Protein AF-A0A7K2MFZ3-F1 (afdb_monomer_lite)

Secondary structure (DSSP, 8-state):
----STT-HHHHHHHHHHHHHHHHHTSS---HHHHHHHH---HHHHHHHHHHHHHTTS--PPP--S----

Sequence (70 aa):
MAGLTGGDPSLLRRINSAVVLHALRATDSATLTEITRVTGLSRPTVEGVVEGLIEAGLVVEAAADGSTAR

pLDDT: mean 86.29, std 17.21, range [40.88, 97.69]

Foldseek 3Di:
DDDPDPPDVVVVLVVLLVLLLVVCVVDVGDDLVVSCVVSVDDSVSSVVSVVVCVVVVNDDDDDPPPPPDD

Structure (mmCIF, N/CA/C/O backbone):
data_AF-A0A7K2MFZ3-F1
#
_entry.id   AF-A0A7K2MFZ3-F1
#
loop_
_atom_site.group_PDB
_atom_site.id
_atom_site.type_symbol
_atom_site.label_atom_id
_atom_site.label_alt_id
_atom_site.label_comp_id
_atom_site.label_asym_id
_atom_site.label_entity_id
_atom_site.label_seq_id
_atom_site.pdbx_PDB_ins_code
_atom_site.Cartn_x
_atom_site.Cartn_y
_atom_site.Cartn_z
_atom_site.occupancy
_atom_site.B_iso_or_equiv
_atom_site.auth_seq_id
_atom_site.auth_comp_id
_atom_site.auth_asym_id
_atom_site.auth_atom_id
_atom_site.pdbx_PDB_model_num
ATOM 1 N N . MET A 1 1 ? 9.084 2.906 -29.786 1.00 43.44 1 MET A N 1
ATOM 2 C CA . MET A 1 1 ? 8.960 1.464 -29.486 1.00 43.44 1 MET A CA 1
ATOM 3 C C . MET A 1 1 ? 9.494 1.232 -28.079 1.00 43.44 1 MET A C 1
ATOM 5 O O . MET A 1 1 ? 10.695 1.076 -27.922 1.00 43.44 1 MET A O 1
ATOM 9 N N . ALA A 1 2 ? 8.643 1.333 -27.053 1.00 49.81 2 ALA A N 1
ATOM 10 C CA . ALA A 1 2 ? 9.049 1.048 -25.676 1.00 49.81 2 ALA A CA 1
ATOM 11 C C . ALA A 1 2 ? 9.044 -0.475 -25.488 1.00 49.81 2 ALA A C 1
ATOM 13 O O . ALA A 1 2 ? 8.013 -1.122 -25.670 1.00 49.81 2 ALA A O 1
ATOM 14 N N . GLY A 1 3 ? 10.228 -1.041 -25.256 1.00 52.16 3 GLY A N 1
ATOM 15 C CA . GLY A 1 3 ? 10.439 -2.477 -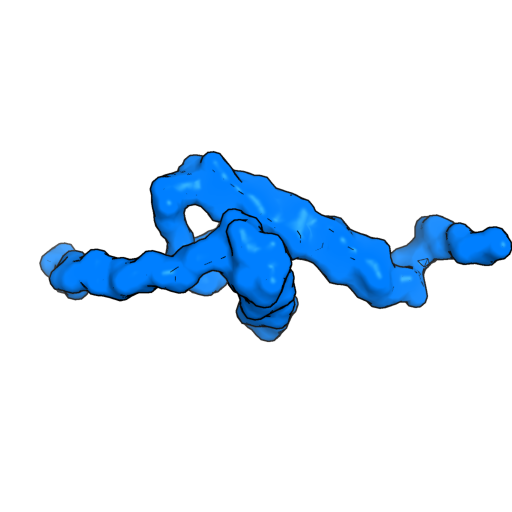25.138 1.00 52.16 3 GLY A CA 1
ATOM 16 C C . GLY A 1 3 ? 9.753 -3.042 -23.900 1.00 52.16 3 GLY A C 1
ATOM 17 O O . GLY A 1 3 ? 9.864 -2.489 -22.811 1.00 52.16 3 GLY A O 1
ATOM 18 N N . LEU A 1 4 ? 9.093 -4.186 -24.072 1.00 54.47 4 LEU A N 1
ATOM 19 C CA . LEU A 1 4 ? 8.464 -4.978 -23.014 1.00 54.47 4 LEU A CA 1
ATOM 20 C C . LEU A 1 4 ? 9.507 -5.756 -22.183 1.00 54.47 4 LEU A C 1
ATOM 22 O O . LEU A 1 4 ? 9.297 -6.901 -21.798 1.00 54.47 4 LEU A O 1
ATOM 26 N N . THR A 1 5 ? 10.670 -5.156 -21.949 1.00 55.44 5 THR A N 1
ATOM 27 C CA . THR A 1 5 ? 11.674 -5.632 -20.995 1.00 55.44 5 THR A CA 1
ATOM 28 C C . THR A 1 5 ? 11.376 -4.965 -19.660 1.00 55.44 5 THR A C 1
ATOM 30 O O . THR A 1 5 ? 10.941 -3.818 -19.666 1.00 55.44 5 THR A O 1
ATOM 33 N N . GLY A 1 6 ? 11.600 -5.633 -18.527 1.00 54.69 6 GLY A N 1
ATOM 34 C CA . GLY A 1 6 ? 11.304 -5.147 -17.166 1.00 54.69 6 GLY A CA 1
ATOM 35 C C . GLY A 1 6 ? 12.036 -3.874 -16.694 1.00 54.69 6 GLY A C 1
ATOM 36 O O . GLY A 1 6 ? 12.380 -3.778 -15.524 1.00 54.69 6 GLY A O 1
ATOM 37 N N . GLY A 1 7 ? 12.296 -2.915 -17.581 1.00 63.22 7 GLY A N 1
ATOM 38 C CA . GLY A 1 7 ? 13.016 -1.670 -17.358 1.00 63.22 7 GLY A CA 1
ATOM 39 C C . GLY A 1 7 ? 12.183 -0.404 -17.560 1.00 63.22 7 GLY A C 1
ATOM 40 O O . GLY A 1 7 ? 12.781 0.664 -17.580 1.00 63.22 7 GLY A O 1
ATOM 41 N N . ASP A 1 8 ? 10.851 -0.480 -17.702 1.00 75.50 8 ASP A N 1
ATOM 42 C CA . ASP A 1 8 ? 9.996 0.707 -17.562 1.00 75.50 8 ASP A CA 1
ATOM 43 C C . ASP A 1 8 ? 9.473 0.790 -16.114 1.00 75.50 8 ASP A C 1
ATOM 45 O O . ASP A 1 8 ? 8.576 0.025 -15.730 1.00 75.50 8 ASP A O 1
ATOM 49 N N . PRO A 1 9 ? 10.012 1.704 -15.282 1.00 80.00 9 PRO A N 1
ATOM 50 C CA . PRO A 1 9 ? 9.586 1.854 -13.895 1.00 80.00 9 PRO A CA 1
ATOM 51 C C . PRO A 1 9 ? 8.097 2.184 -13.767 1.00 80.00 9 PRO A C 1
ATOM 53 O O . PRO A 1 9 ? 7.491 1.871 -12.743 1.00 80.00 9 PRO A O 1
ATOM 56 N N . SER A 1 10 ? 7.489 2.799 -14.787 1.00 84.00 10 SER A N 1
ATOM 57 C CA . SER A 1 10 ? 6.060 3.115 -14.784 1.00 84.00 10 SER A CA 1
ATOM 58 C C . SER A 1 10 ? 5.200 1.857 -14.909 1.00 84.00 10 SER A C 1
ATOM 60 O O . SER A 1 10 ? 4.171 1.744 -14.242 1.00 84.00 10 SER A O 1
ATOM 62 N N . LEU A 1 11 ? 5.645 0.872 -15.693 1.00 89.44 11 LEU A N 1
ATOM 63 C CA . LEU A 1 11 ? 4.953 -0.403 -15.850 1.00 89.44 11 LEU A CA 1
ATOM 64 C C . LEU A 1 11 ? 5.010 -1.217 -14.557 1.00 89.44 11 LEU A C 1
ATOM 66 O O . LEU A 1 11 ? 3.973 -1.701 -14.107 1.00 89.44 11 LEU A O 1
ATOM 70 N N . LEU A 1 12 ? 6.181 -1.313 -13.920 1.00 90.81 12 LEU A N 1
ATOM 71 C CA . LEU A 1 12 ? 6.305 -2.010 -12.635 1.00 90.81 12 LEU A CA 1
ATOM 72 C C . LEU A 1 12 ? 5.459 -1.350 -11.542 1.00 90.81 12 LEU A C 1
ATOM 74 O O . LEU A 1 12 ? 4.786 -2.055 -10.794 1.00 90.81 12 LEU A O 1
ATOM 78 N N . ARG A 1 13 ? 5.412 -0.012 -11.485 1.00 89.94 13 ARG A N 1
ATOM 79 C CA . ARG A 1 13 ? 4.504 0.694 -10.565 1.00 89.94 13 ARG A CA 1
ATOM 80 C C . ARG A 1 13 ? 3.046 0.341 -10.833 1.00 89.94 13 ARG A C 1
ATOM 82 O O . ARG A 1 13 ? 2.345 -0.007 -9.895 1.00 89.94 13 ARG A O 1
ATOM 89 N N . ARG A 1 14 ? 2.604 0.347 -12.097 1.00 93.31 14 ARG A N 1
ATOM 90 C CA . ARG A 1 14 ? 1.225 -0.030 -12.464 1.00 93.31 14 ARG A CA 1
ATOM 91 C C . ARG A 1 14 ? 0.891 -1.471 -12.076 1.00 93.31 14 ARG A C 1
ATOM 93 O O . ARG A 1 14 ? -0.210 -1.711 -11.588 1.00 93.31 14 ARG A O 1
ATOM 100 N N . ILE A 1 15 ? 1.823 -2.408 -12.262 1.00 95.19 15 ILE A N 1
ATOM 101 C CA . ILE A 1 15 ? 1.658 -3.801 -11.823 1.00 95.19 15 ILE A CA 1
ATOM 102 C C . ILE A 1 15 ? 1.514 -3.861 -10.303 1.00 95.19 15 ILE A C 1
ATOM 104 O O . ILE A 1 15 ? 0.545 -4.432 -9.810 1.00 95.19 15 ILE A O 1
ATOM 108 N N . ASN A 1 16 ? 2.426 -3.232 -9.562 1.00 95.50 16 ASN A N 1
ATOM 109 C CA . ASN A 1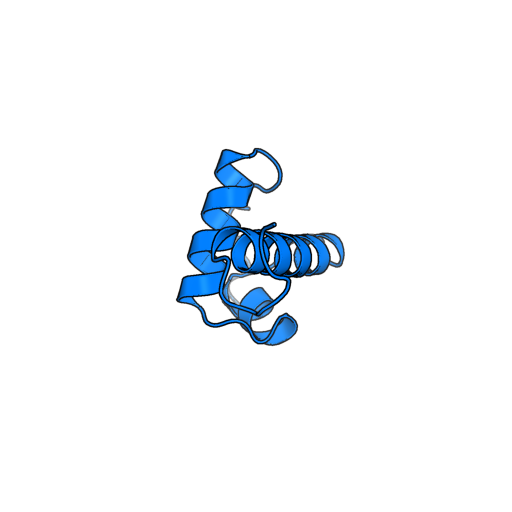 16 ? 2.392 -3.254 -8.102 1.00 95.50 16 ASN A CA 1
ATOM 110 C C . ASN A 1 16 ? 1.107 -2.609 -7.559 1.00 95.50 16 ASN A C 1
ATOM 112 O O . ASN A 1 16 ? 0.475 -3.173 -6.669 1.00 95.50 16 ASN A O 1
ATOM 116 N N . SER A 1 17 ? 0.663 -1.490 -8.142 1.00 96.81 17 SER A N 1
ATOM 117 C CA . SER A 1 17 ? -0.617 -0.856 -7.808 1.00 96.81 17 SER A CA 1
ATOM 118 C C . SER A 1 17 ? -1.806 -1.775 -8.053 1.00 96.81 17 SER A C 1
ATOM 120 O O . SER A 1 17 ? -2.680 -1.868 -7.196 1.00 96.81 17 SER A O 1
ATOM 122 N N . ALA A 1 18 ? -1.838 -2.489 -9.181 1.00 97.25 18 ALA A N 1
ATOM 123 C CA . ALA A 1 18 ? -2.909 -3.439 -9.466 1.00 97.25 18 ALA A CA 1
ATOM 124 C C . ALA A 1 18 ? -2.923 -4.607 -8.466 1.00 97.25 18 ALA A C 1
ATOM 126 O O . ALA A 1 18 ? -3.990 -4.982 -7.986 1.00 97.25 18 ALA A O 1
ATOM 127 N N . VAL A 1 19 ? -1.751 -5.147 -8.117 1.00 97.44 19 VAL A N 1
ATOM 128 C CA . VAL A 1 19 ? -1.608 -6.237 -7.139 1.00 97.44 19 VAL A CA 1
ATOM 129 C C . VAL A 1 19 ? -2.082 -5.804 -5.749 1.00 97.44 19 VAL A C 1
ATOM 131 O O . VAL A 1 19 ? -2.891 -6.502 -5.140 1.00 97.44 19 VAL A O 1
ATOM 134 N N . VAL A 1 20 ? -1.636 -4.642 -5.262 1.00 97.56 20 VAL A N 1
ATOM 135 C CA . VAL A 1 20 ? -2.040 -4.118 -3.944 1.00 97.56 20 VAL A CA 1
ATOM 136 C C . VAL A 1 20 ? -3.531 -3.794 -3.912 1.00 97.56 20 VAL A C 1
ATOM 138 O O . VAL A 1 20 ? -4.224 -4.207 -2.986 1.00 97.56 20 VAL A O 1
ATOM 141 N N . LEU A 1 21 ? -4.054 -3.115 -4.937 1.00 96.75 21 LEU A N 1
ATOM 142 C CA . LEU A 1 21 ? -5.477 -2.782 -5.006 1.00 96.75 21 LEU A CA 1
ATOM 143 C C . LEU A 1 21 ? -6.354 -4.039 -5.075 1.00 96.75 21 LEU A C 1
ATOM 145 O O . LEU A 1 21 ? -7.436 -4.065 -4.495 1.00 96.75 21 LEU A O 1
ATOM 149 N N . HIS A 1 22 ? -5.903 -5.086 -5.768 1.00 96.69 22 HIS A N 1
ATOM 150 C CA . HIS A 1 22 ? -6.610 -6.363 -5.803 1.00 96.69 22 HIS A CA 1
ATOM 151 C C . HIS A 1 22 ? -6.631 -7.042 -4.429 1.00 96.69 22 HIS A C 1
ATOM 153 O O . HIS A 1 22 ? -7.692 -7.492 -4.004 1.00 96.69 22 HIS A O 1
ATOM 159 N N . ALA A 1 23 ? -5.498 -7.064 -3.720 1.00 95.81 23 ALA A N 1
ATOM 160 C CA . ALA A 1 23 ? -5.425 -7.613 -2.366 1.00 95.81 23 ALA A CA 1
ATOM 161 C C . ALA A 1 23 ? -6.353 -6.863 -1.397 1.00 95.81 23 ALA A C 1
ATOM 163 O O . ALA A 1 23 ? -7.095 -7.499 -0.657 1.00 95.81 23 ALA A O 1
ATOM 164 N N . LEU A 1 24 ? -6.374 -5.528 -1.463 1.00 95.38 24 LEU A N 1
ATOM 165 C CA . LEU A 1 24 ? -7.270 -4.695 -0.655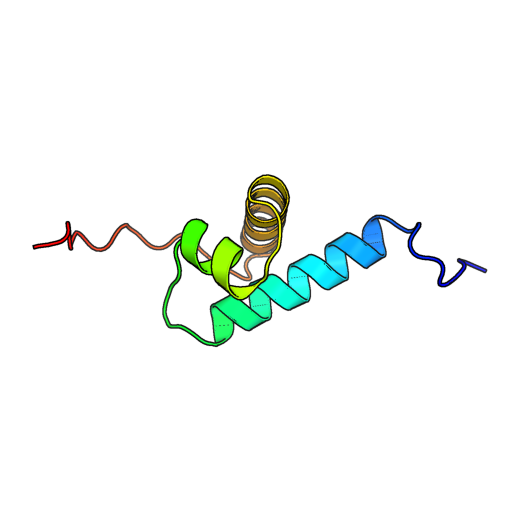 1.00 95.38 24 LEU A CA 1
ATOM 166 C C . LEU A 1 24 ? -8.748 -4.926 -0.976 1.00 95.38 24 LEU A C 1
ATOM 168 O O . LEU A 1 24 ? -9.571 -4.918 -0.077 1.00 95.38 24 LEU A O 1
ATOM 172 N N . ARG A 1 25 ? -9.107 -5.165 -2.242 1.00 94.81 25 ARG A N 1
ATOM 173 C CA . ARG A 1 25 ? -10.499 -5.459 -2.632 1.00 94.81 25 ARG A CA 1
ATOM 174 C C . ARG A 1 25 ? -10.998 -6.824 -2.162 1.00 94.81 25 ARG A C 1
ATOM 176 O O . ARG A 1 25 ? -12.200 -7.065 -2.222 1.00 94.81 25 ARG A O 1
ATOM 183 N N . ALA A 1 26 ? -10.099 -7.723 -1.770 1.00 94.69 26 ALA A N 1
ATOM 184 C CA . ALA A 1 26 ? -10.452 -9.046 -1.269 1.00 94.69 26 ALA A CA 1
ATOM 185 C C . ALA A 1 26 ? -10.765 -9.053 0.240 1.00 94.69 26 ALA A C 1
ATOM 187 O O . ALA A 1 26 ? -11.159 -10.096 0.762 1.00 94.69 26 ALA A O 1
ATOM 188 N N . THR A 1 27 ? -10.589 -7.925 0.936 1.00 91.12 27 THR A N 1
ATOM 189 C CA . THR A 1 27 ? -10.848 -7.767 2.374 1.00 91.12 27 THR A CA 1
ATOM 190 C C . THR A 1 27 ? -11.613 -6.465 2.643 1.00 91.12 27 THR A C 1
ATOM 192 O O . THR A 1 27 ? -11.680 -5.594 1.781 1.00 91.12 27 THR A O 1
ATOM 195 N N .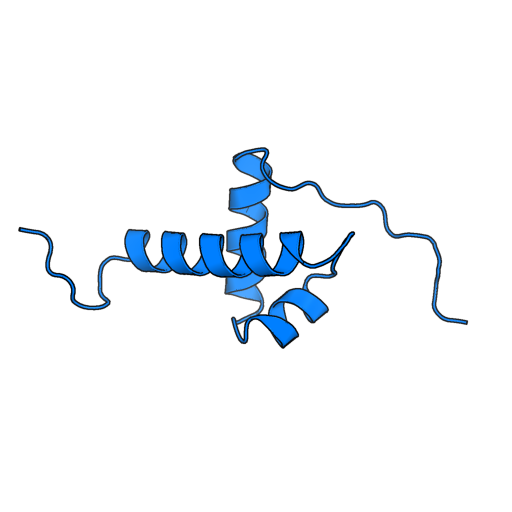 ASP A 1 28 ? -12.212 -6.317 3.829 1.00 88.50 28 ASP A N 1
ATOM 196 C CA . ASP A 1 28 ? -12.856 -5.049 4.219 1.00 88.50 28 ASP A CA 1
ATOM 197 C C . ASP A 1 28 ? -11.815 -3.963 4.552 1.00 88.50 28 ASP A C 1
ATOM 199 O O . ASP A 1 28 ? -11.979 -2.789 4.222 1.00 88.50 28 ASP A O 1
ATOM 203 N N . SER A 1 29 ? -10.715 -4.364 5.190 1.00 92.56 29 SER A N 1
ATOM 204 C CA . SER A 1 29 ? -9.538 -3.543 5.472 1.00 92.56 29 SER A CA 1
ATOM 205 C C . SER A 1 29 ? -8.296 -4.437 5.571 1.00 92.56 29 SER A C 1
ATOM 207 O O . SER A 1 29 ? -8.407 -5.664 5.661 1.00 92.56 29 SER A O 1
ATOM 209 N N . ALA A 1 30 ? -7.101 -3.850 5.485 1.00 94.38 30 ALA A N 1
ATOM 210 C CA . ALA A 1 30 ? -5.844 -4.560 5.715 1.00 94.38 30 ALA A CA 1
ATOM 211 C C . ALA A 1 30 ? -4.758 -3.598 6.203 1.00 94.38 30 ALA A C 1
ATOM 213 O O . ALA A 1 30 ? -4.642 -2.465 5.733 1.00 94.38 30 ALA A O 1
ATOM 214 N N . THR A 1 31 ? -3.917 -4.075 7.110 1.00 95.31 31 THR A N 1
ATOM 215 C CA . THR A 1 31 ? -2.698 -3.384 7.535 1.00 95.31 31 THR A CA 1
ATOM 216 C C . THR A 1 31 ? -1.599 -3.499 6.474 1.00 95.31 31 THR A C 1
ATOM 218 O O . THR A 1 31 ? -1.557 -4.448 5.687 1.00 95.31 31 THR A O 1
ATOM 221 N N . LEU A 1 32 ? -0.618 -2.587 6.493 1.00 95.25 32 LEU A N 1
ATOM 222 C CA . LEU A 1 32 ? 0.555 -2.660 5.602 1.00 95.25 32 LEU A CA 1
ATOM 223 C C . LEU A 1 32 ? 1.308 -3.999 5.718 1.00 95.25 32 LEU A C 1
ATOM 225 O O . LEU A 1 32 ? 1.824 -4.518 4.724 1.00 95.25 32 LEU A O 1
ATOM 229 N N . THR A 1 33 ? 1.354 -4.576 6.921 1.00 95.81 33 THR A N 1
ATOM 230 C CA . THR A 1 33 ? 1.985 -5.878 7.183 1.00 95.81 33 THR A CA 1
ATOM 231 C C . THR A 1 33 ? 1.243 -7.015 6.484 1.00 95.81 33 THR A C 1
ATOM 233 O O . THR A 1 33 ? 1.875 -7.879 5.876 1.00 95.81 33 THR A O 1
ATOM 236 N N . GLU A 1 34 ? -0.088 -7.015 6.526 1.00 96.19 34 GLU A N 1
ATOM 237 C CA . GLU A 1 34 ? -0.906 -8.021 5.840 1.00 96.19 34 GLU A CA 1
ATOM 238 C C . GLU A 1 34 ? -0.777 -7.897 4.323 1.00 96.19 34 GLU A C 1
ATOM 240 O O . GLU A 1 34 ? -0.560 -8.904 3.648 1.00 96.19 34 GLU A O 1
ATOM 245 N N . ILE A 1 35 ? -0.790 -6.672 3.792 1.00 96.69 35 ILE A N 1
ATOM 246 C CA . ILE A 1 35 ? -0.586 -6.420 2.359 1.00 96.69 35 ILE A CA 1
ATOM 247 C C . ILE A 1 35 ? 0.791 -6.930 1.919 1.00 96.69 35 ILE A C 1
ATOM 249 O O . ILE A 1 35 ? 0.894 -7.644 0.923 1.00 96.69 35 ILE A O 1
ATOM 253 N N . THR A 1 36 ? 1.848 -6.632 2.678 1.00 97.69 36 THR A N 1
ATOM 254 C CA . THR A 1 36 ? 3.210 -7.142 2.422 1.00 97.69 36 THR A CA 1
ATOM 255 C C . THR A 1 36 ? 3.217 -8.673 2.383 1.00 97.69 36 THR A C 1
ATOM 257 O O . THR A 1 36 ? 3.761 -9.272 1.457 1.00 97.69 36 THR A O 1
ATOM 260 N N . ARG A 1 37 ? 2.562 -9.326 3.352 1.00 97.00 37 ARG A N 1
ATOM 261 C CA . ARG A 1 37 ? 2.509 -10.792 3.452 1.00 97.00 37 ARG A CA 1
ATOM 262 C C . ARG A 1 37 ? 1.761 -11.440 2.286 1.00 97.00 37 ARG A C 1
ATOM 264 O O . ARG A 1 37 ? 2.217 -12.463 1.786 1.00 97.00 37 ARG A O 1
ATOM 271 N N . VAL A 1 38 ? 0.627 -10.876 1.873 1.00 96.88 38 VAL A N 1
ATOM 272 C CA . VAL A 1 38 ? -0.223 -11.442 0.810 1.00 96.88 38 VAL A CA 1
ATOM 273 C C . VAL A 1 38 ? 0.362 -11.182 -0.577 1.00 96.88 38 VAL A C 1
ATOM 275 O O . VAL A 1 38 ? 0.298 -12.048 -1.444 1.00 96.88 38 VAL A O 1
ATOM 278 N N . THR A 1 39 ? 0.948 -10.005 -0.796 1.00 96.12 39 THR A N 1
ATOM 279 C CA . THR A 1 39 ? 1.478 -9.613 -2.113 1.00 96.12 39 THR A CA 1
ATOM 280 C C . THR A 1 39 ? 2.921 -10.061 -2.345 1.00 96.12 39 THR A C 1
ATOM 282 O O . THR A 1 39 ? 3.359 -10.123 -3.492 1.00 96.12 39 THR A O 1
ATOM 285 N N . GLY A 1 40 ? 3.681 -10.342 -1.279 1.00 97.12 40 GLY A N 1
ATOM 286 C CA . GLY A 1 40 ? 5.115 -10.636 -1.352 1.00 97.12 40 GLY A CA 1
ATOM 287 C C . GLY A 1 40 ? 5.984 -9.431 -1.733 1.00 97.12 40 GLY A C 1
ATOM 288 O O . GLY A 1 40 ? 7.186 -9.584 -1.951 1.00 97.12 40 GLY A O 1
ATOM 289 N N . LEU A 1 41 ? 5.399 -8.233 -1.832 1.00 96.88 41 LEU A N 1
ATOM 290 C CA . LEU A 1 41 ? 6.123 -6.999 -2.118 1.00 96.88 41 LEU A CA 1
ATOM 291 C C . LEU A 1 41 ? 6.903 -6.530 -0.888 1.00 96.88 41 LEU A C 1
ATOM 293 O O . LEU A 1 41 ? 6.545 -6.828 0.248 1.00 96.88 41 LEU A O 1
ATOM 297 N N . SER A 1 42 ? 7.969 -5.757 -1.107 1.00 96.81 42 SER A N 1
ATOM 298 C CA . SER A 1 42 ? 8.704 -5.143 0.000 1.00 96.81 42 SER A CA 1
ATOM 299 C C . SER A 1 42 ? 7.862 -4.064 0.686 1.00 96.81 42 SER A C 1
ATOM 301 O O . SER A 1 42 ? 7.063 -3.390 0.032 1.00 96.81 42 SER A O 1
ATOM 303 N N . ARG A 1 43 ? 8.086 -3.840 1.984 1.00 96.62 43 ARG A N 1
ATOM 304 C CA . ARG A 1 43 ? 7.364 -2.805 2.735 1.00 96.62 43 ARG A CA 1
ATOM 305 C C . ARG A 1 43 ? 7.472 -1.398 2.111 1.00 96.62 43 ARG A C 1
ATOM 307 O O . ARG A 1 43 ? 6.419 -0.797 1.918 1.00 96.62 43 ARG A O 1
ATOM 314 N N . PRO A 1 44 ? 8.657 -0.908 1.683 1.00 96.44 44 PRO A N 1
ATOM 315 C CA . PRO A 1 44 ? 8.750 0.377 0.982 1.00 96.44 44 PRO A CA 1
ATOM 316 C C . PRO A 1 44 ? 7.951 0.423 -0.328 1.00 96.44 44 PRO A C 1
ATOM 318 O O . PRO A 1 44 ? 7.419 1.463 -0.704 1.00 96.44 44 PRO A O 1
ATOM 321 N N . THR A 1 45 ? 7.846 -0.706 -1.039 1.00 95.88 45 THR A N 1
ATOM 322 C CA . THR A 1 45 ? 7.019 -0.791 -2.250 1.00 95.88 45 THR A CA 1
ATOM 323 C C . THR A 1 45 ? 5.537 -0.684 -1.918 1.00 95.88 45 THR A C 1
ATOM 325 O O . THR A 1 45 ? 4.818 0.026 -2.615 1.00 95.88 45 THR A O 1
ATOM 328 N N . VAL A 1 46 ? 5.080 -1.377 -0.874 1.00 97.44 46 VAL A N 1
ATOM 329 C CA . VAL A 1 46 ? 3.682 -1.319 -0.434 1.00 97.44 46 VAL A CA 1
ATOM 330 C C . VAL A 1 46 ? 3.323 0.091 0.025 1.00 97.44 46 VAL A C 1
ATOM 332 O O . VAL A 1 46 ? 2.309 0.611 -0.422 1.00 97.44 46 VAL A O 1
ATOM 335 N N . GLU A 1 47 ? 4.162 0.729 0.843 1.00 97.25 47 GLU A N 1
ATOM 336 C CA . GLU A 1 47 ? 3.942 2.098 1.332 1.00 97.25 47 GLU A CA 1
ATOM 337 C C . GLU A 1 47 ? 3.795 3.093 0.175 1.00 97.25 47 GLU A C 1
ATOM 339 O O . GLU A 1 47 ? 2.765 3.756 0.076 1.00 97.25 47 GLU A O 1
ATOM 344 N N . GLY A 1 48 ? 4.744 3.117 -0.768 1.00 96.88 48 GLY A N 1
ATOM 345 C CA . GLY A 1 48 ? 4.662 4.033 -1.912 1.00 96.88 48 GLY A CA 1
ATOM 346 C C . GLY A 1 48 ? 3.489 3.743 -2.858 1.00 96.88 48 GLY A C 1
ATOM 347 O O . GLY A 1 48 ? 2.935 4.653 -3.471 1.00 96.88 48 GLY A O 1
ATOM 348 N N . VAL A 1 49 ? 3.077 2.478 -2.990 1.00 97.38 49 VAL A N 1
ATOM 349 C CA . VAL A 1 49 ? 1.888 2.123 -3.778 1.00 97.38 49 VAL A CA 1
ATOM 350 C C . VAL A 1 49 ? 0.608 2.576 -3.084 1.00 97.38 49 VAL A C 1
ATOM 352 O O . VAL A 1 49 ? -0.268 3.120 -3.752 1.00 97.38 49 VAL A O 1
ATOM 355 N N . VAL A 1 50 ? 0.482 2.345 -1.776 1.00 97.25 50 VAL A N 1
ATOM 356 C CA . VAL A 1 50 ? -0.690 2.759 -0.995 1.00 97.25 50 VAL A CA 1
ATOM 357 C C . VAL A 1 50 ? -0.820 4.277 -1.006 1.00 97.25 50 VAL A C 1
ATOM 359 O O . VAL A 1 50 ? -1.910 4.766 -1.280 1.00 97.25 50 VAL A O 1
ATOM 362 N N . GLU A 1 51 ? 0.277 5.013 -0.821 1.00 97.00 51 GLU A N 1
ATOM 363 C CA . GLU A 1 51 ? 0.300 6.476 -0.937 1.00 97.00 51 GLU A CA 1
ATOM 364 C C . GLU A 1 51 ? -0.246 6.936 -2.297 1.00 97.00 51 GLU A C 1
ATOM 366 O O . GLU A 1 51 ? -1.211 7.696 -2.350 1.00 97.00 51 GLU A O 1
ATOM 371 N N . GLY A 1 52 ? 0.249 6.368 -3.402 1.00 96.56 52 GLY A N 1
ATOM 372 C CA . GLY A 1 52 ? -0.262 6.695 -4.737 1.00 96.56 52 GLY A CA 1
ATOM 373 C C . GLY A 1 52 ? -1.734 6.315 -4.963 1.00 96.56 52 GLY A C 1
ATOM 374 O O . GLY A 1 52 ? -2.442 6.981 -5.718 1.00 96.56 5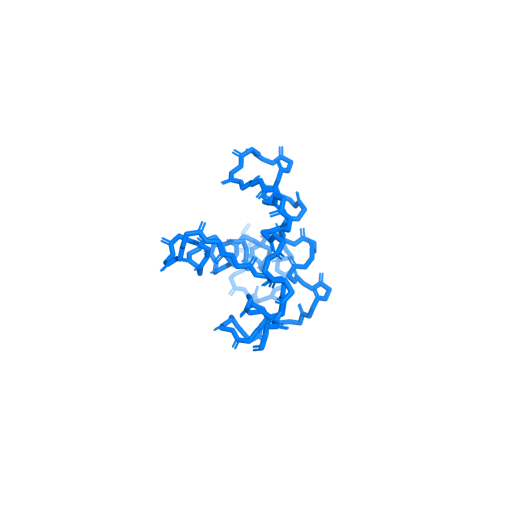2 GLY A O 1
ATOM 375 N N . LEU A 1 53 ? -2.233 5.256 -4.318 1.00 96.75 53 LEU A N 1
ATOM 376 C CA . LEU A 1 53 ? -3.652 4.886 -4.375 1.00 96.75 53 LEU A CA 1
ATOM 377 C C . LEU A 1 53 ? -4.532 5.840 -3.553 1.00 96.75 53 LEU A C 1
ATOM 379 O O . LEU A 1 53 ? -5.664 6.105 -3.964 1.00 96.75 53 LEU A O 1
ATOM 383 N N . ILE A 1 54 ? -4.029 6.353 -2.426 1.00 97.00 54 ILE A N 1
ATOM 384 C CA . ILE A 1 54 ? -4.703 7.371 -1.607 1.00 97.00 54 ILE A CA 1
ATOM 385 C C . ILE A 1 54 ? -4.78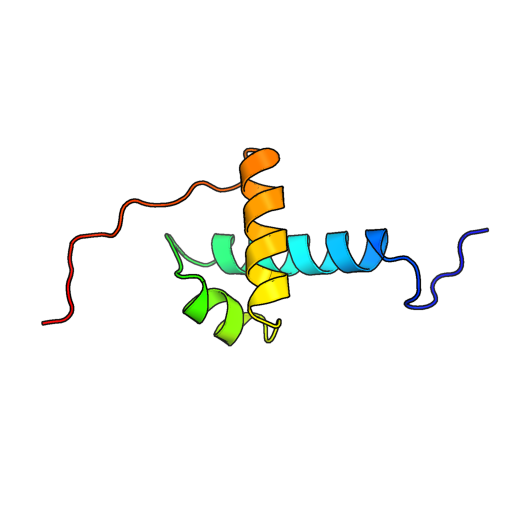9 8.681 -2.388 1.00 97.00 54 ILE A C 1
ATOM 387 O O . ILE A 1 54 ? -5.874 9.246 -2.511 1.00 97.00 54 ILE A O 1
ATOM 391 N N . GLU A 1 55 ? -3.683 9.129 -2.984 1.00 97.12 55 GLU A N 1
ATOM 392 C CA . GLU A 1 55 ? -3.648 10.327 -3.835 1.00 97.12 55 GLU A CA 1
ATOM 393 C C . GLU A 1 55 ? -4.620 10.223 -5.019 1.00 97.12 55 GLU A C 1
ATOM 395 O O . GLU A 1 55 ? -5.264 11.202 -5.396 1.00 97.12 55 GLU A O 1
ATOM 400 N N . ALA A 1 56 ? -4.775 9.022 -5.585 1.00 96.12 56 ALA A N 1
ATOM 401 C CA . ALA A 1 56 ? -5.737 8.744 -6.649 1.00 96.12 56 ALA A CA 1
ATOM 402 C C . ALA A 1 56 ? -7.197 8.619 -6.164 1.00 96.12 56 ALA A C 1
ATOM 404 O O . ALA A 1 56 ? -8.094 8.432 -6.988 1.00 96.12 56 ALA A O 1
ATOM 405 N N . GLY A 1 57 ? -7.452 8.678 -4.853 1.00 97.12 57 GLY A N 1
ATOM 406 C CA . GLY A 1 57 ? -8.782 8.525 -4.256 1.00 97.12 57 GLY A CA 1
ATOM 407 C C . GLY A 1 57 ? -9.358 7.109 -4.355 1.00 97.12 57 GLY A C 1
ATOM 408 O O . GLY A 1 57 ? -10.574 6.933 -4.300 1.00 97.12 57 GLY A O 1
ATOM 409 N N . LEU A 1 58 ? -8.508 6.096 -4.547 1.00 96.06 58 LEU A N 1
ATOM 410 C CA . LEU A 1 58 ? -8.925 4.699 -4.720 1.00 96.06 58 LEU A CA 1
ATOM 411 C C . LEU A 1 58 ? -8.984 3.922 -3.406 1.00 96.06 58 LEU A C 1
ATOM 413 O O . LEU A 1 58 ? -9.700 2.924 -3.325 1.00 96.06 58 LEU A O 1
ATOM 417 N N . VAL A 1 59 ? -8.214 4.349 -2.406 1.00 96.12 59 VAL A N 1
ATOM 418 C CA . VAL A 1 59 ? -8.172 3.754 -1.066 1.00 96.12 59 VAL A CA 1
ATOM 419 C C . VAL A 1 59 ? -8.104 4.868 -0.025 1.00 96.12 59 VAL A C 1
ATOM 421 O O . VAL A 1 59 ? -7.701 5.988 -0.334 1.00 96.12 59 VAL A O 1
ATOM 424 N N . VAL A 1 60 ? -8.492 4.560 1.208 1.00 96.00 60 VAL A N 1
ATOM 425 C CA . VAL A 1 60 ? -8.409 5.478 2.349 1.00 96.00 60 VAL A CA 1
ATOM 426 C C . VAL A 1 60 ? -7.793 4.749 3.533 1.00 96.00 60 VAL A C 1
ATOM 428 O O . VAL A 1 60 ? -7.972 3.539 3.678 1.00 96.00 60 VAL A O 1
ATOM 431 N N . GLU A 1 61 ? -7.070 5.476 4.380 1.00 93.94 61 GLU A N 1
ATOM 432 C CA . GLU A 1 61 ? -6.610 4.925 5.649 1.00 93.94 61 GLU A CA 1
ATOM 433 C C . GLU A 1 61 ? -7.817 4.728 6.572 1.00 93.94 61 GLU A C 1
ATOM 435 O O . GLU A 1 61 ? -8.579 5.661 6.842 1.00 93.94 61 GLU A O 1
ATOM 440 N N . ALA A 1 62 ? -8.018 3.492 7.022 1.00 89.94 62 ALA A N 1
ATOM 441 C CA . ALA A 1 62 ? -9.016 3.198 8.033 1.00 89.94 62 ALA A CA 1
ATOM 442 C C . ALA A 1 62 ? -8.478 3.636 9.398 1.00 89.94 62 ALA A C 1
ATOM 444 O O . ALA A 1 62 ? -7.311 3.398 9.717 1.00 89.94 62 ALA A O 1
ATOM 445 N N . ALA A 1 63 ? -9.335 4.246 10.222 1.00 83.75 63 ALA A N 1
ATOM 446 C CA . ALA A 1 63 ? -9.004 4.432 11.626 1.00 83.75 63 ALA A CA 1
ATOM 447 C C . ALA A 1 63 ? -8.648 3.065 12.223 1.00 83.75 63 ALA A C 1
ATOM 449 O O . ALA A 1 63 ? -9.296 2.069 11.902 1.00 83.75 63 ALA A O 1
ATOM 450 N N . ALA A 1 64 ? -7.621 3.016 13.073 1.00 72.62 64 ALA A N 1
ATOM 451 C CA . ALA A 1 64 ? -7.326 1.797 13.803 1.00 72.62 64 ALA A CA 1
ATOM 452 C C . ALA A 1 64 ? -8.581 1.415 14.592 1.00 72.62 64 ALA A C 1
ATOM 454 O O . ALA A 1 64 ? -8.950 2.113 15.542 1.00 72.62 64 ALA A O 1
ATOM 455 N N . ASP A 1 65 ? -9.250 0.333 14.190 1.00 62.50 65 ASP A N 1
ATOM 456 C CA . ASP A 1 65 ? -10.274 -0.259 15.028 1.00 62.50 65 ASP A CA 1
ATOM 457 C C . ASP A 1 65 ? -9.585 -0.555 16.353 1.00 62.50 65 ASP A C 1
ATOM 459 O O . ASP A 1 65 ? -8.596 -1.288 16.403 1.00 62.50 65 ASP A O 1
ATOM 463 N N . GLY A 1 66 ? -10.066 0.066 17.429 1.00 52.72 66 GLY A N 1
ATOM 464 C CA . GLY A 1 66 ? -9.494 -0.022 18.773 1.00 52.72 66 GLY A CA 1
ATOM 465 C C . GLY A 1 66 ? -9.492 -1.431 19.374 1.00 52.72 66 GLY A C 1
ATOM 466 O O . GLY A 1 66 ? -9.374 -1.576 20.587 1.00 52.72 66 GLY A O 1
ATOM 467 N N . SER A 1 67 ? -9.617 -2.481 18.562 1.00 55.66 67 SER A N 1
ATOM 468 C CA . SER A 1 67 ? -9.262 -3.842 18.920 1.00 55.66 67 SER A CA 1
ATOM 469 C C . SER A 1 67 ? -7.739 -3.969 18.962 1.00 55.66 67 SER A C 1
ATOM 471 O O . SER A 1 67 ? -7.112 -4.680 18.177 1.00 55.66 67 SER A O 1
ATOM 473 N N . THR A 1 68 ? -7.139 -3.317 19.961 1.00 45.81 68 THR A N 1
ATOM 474 C CA . THR A 1 68 ? -5.991 -3.904 20.647 1.00 45.81 68 THR A CA 1
ATOM 475 C C . THR A 1 68 ? -6.322 -5.369 20.886 1.00 45.81 68 THR A C 1
ATOM 477 O O . THR A 1 68 ? -7.345 -5.666 21.510 1.00 45.81 68 THR A O 1
ATOM 480 N N . ALA A 1 69 ? -5.490 -6.255 20.344 1.00 47.25 69 ALA A N 1
ATOM 481 C CA . ALA A 1 69 ? -5.519 -7.677 20.629 1.00 47.25 69 ALA A CA 1
ATOM 482 C C . ALA A 1 69 ? -5.854 -7.913 22.115 1.00 47.25 69 ALA A C 1
ATOM 484 O O . ALA A 1 69 ? -5.143 -7.422 22.995 1.00 47.25 69 ALA A O 1
ATOM 485 N N . ARG A 1 70 ? -6.971 -8.599 22.372 1.00 40.88 70 ARG A N 1
ATOM 486 C CA . ARG A 1 70 ? -7.165 -9.333 23.623 1.00 40.88 70 ARG A CA 1
ATOM 487 C C . ARG A 1 70 ? -6.546 -10.710 23.475 1.00 40.88 70 ARG A C 1
ATOM 489 O O . ARG A 1 70 ? -6.648 -11.260 22.356 1.00 40.88 70 ARG A O 1
#

Radius of gyration: 14.0 Å; chains: 1; bounding box: 26×22×53 Å